Protein AF-A0A655DYC5-F1 (afdb_monomer_lite)

Sequence (170 aa):
MVPSLVVRIAERVYPSPLPDEPLKIVSRPQDPALCWSWQRSAGDQSPQSTVLSGRHLPISPSAMNMGIKQIHGTATVYLDGGKFVALQSPDPRYTESMYYIDPQGVRYGVPNAETAKSLGLSSPQNAPWEIVRLLVDGPVLSKDAALLEHDTLPADPSPRKVPAGASGAP

Organism: Mycobacterium tuberculosis (NCBI:txid1773)

InterPro domains:
  IPR007795 Type VII secretion system EccB [PF05108] (6-154)
  IPR007795 Type VII secretion system EccB [PTHR40765] (2-165)

Structure (mmCIF, N/CA/C/O backbone):
data_AF-A0A655DYC5-F1
#
_entry.id   AF-A0A655DYC5-F1
#
loop_
_atom_site.group_PDB
_atom_site.id
_atom_site.type_symbol
_atom_site.label_atom_id
_atom_site.label_alt_id
_atom_site.label_comp_id
_atom_site.label_asym_id
_atom_site.label_entity_id
_atom_site.label_seq_id
_atom_site.pdbx_PDB_ins_code
_atom_site.Cartn_x
_atom_site.Cartn_y
_atom_site.Cartn_z
_atom_site.occupancy
_atom_site.B_iso_or_equiv
_atom_site.auth_seq_id
_atom_site.auth_comp_id
_atom_site.auth_asym_id
_atom_site.auth_atom_id
_atom_site.pdbx_PDB_model_num
ATOM 1 N N . MET A 1 1 ? -23.746 -22.341 26.625 1.00 51.25 1 MET A N 1
ATOM 2 C CA . MET A 1 1 ? -25.033 -21.743 27.030 1.00 51.25 1 MET A CA 1
ATOM 3 C C . MET A 1 1 ? -25.988 -22.908 27.255 1.00 51.25 1 MET A C 1
ATOM 5 O O . MET A 1 1 ? -26.083 -23.747 26.370 1.00 51.25 1 MET A O 1
ATOM 9 N N . VAL A 1 2 ? -26.525 -23.082 28.465 1.00 53.09 2 VAL A N 1
ATOM 10 C CA . VAL A 1 2 ? -27.391 -24.233 28.784 1.00 53.09 2 VAL A CA 1
ATOM 11 C C . VAL A 1 2 ? -28.809 -23.885 28.319 1.00 53.09 2 VAL A C 1
ATOM 13 O O . VAL A 1 2 ? -29.321 -22.860 28.767 1.00 53.09 2 VAL A O 1
ATOM 16 N N . PRO A 1 3 ? -29.432 -24.670 27.422 1.00 58.59 3 PRO A N 1
ATOM 17 C CA . PRO A 1 3 ? -30.737 -24.326 26.873 1.00 58.59 3 PRO A CA 1
ATOM 18 C C . PRO A 1 3 ? -31.805 -24.380 27.971 1.00 58.59 3 PRO A C 1
ATOM 20 O O . PRO A 1 3 ? -31.893 -25.346 28.733 1.00 58.59 3 PRO A O 1
ATOM 23 N N . SER A 1 4 ? -32.614 -23.325 28.061 1.00 57.28 4 SER A N 1
ATOM 24 C CA . SER A 1 4 ? -33.730 -23.233 29.005 1.00 57.28 4 SER A CA 1
ATOM 25 C C . SER A 1 4 ? -34.800 -24.278 28.660 1.00 57.28 4 SER A C 1
ATOM 27 O O . SER A 1 4 ? -35.484 -24.176 27.645 1.00 57.28 4 SER A O 1
ATOM 29 N N . LEU A 1 5 ? -34.955 -25.295 29.513 1.00 63.25 5 LEU A N 1
ATOM 30 C CA . LEU A 1 5 ? -35.855 -26.449 29.328 1.00 63.25 5 LEU A CA 1
ATOM 31 C C . LEU A 1 5 ? -37.360 -26.123 29.437 1.00 63.25 5 LEU A C 1
ATOM 33 O O . LEU A 1 5 ? -38.189 -27.023 29.318 1.00 63.25 5 LEU A O 1
ATOM 37 N N . VAL A 1 6 ? -37.731 -24.859 29.666 1.00 64.75 6 VAL A N 1
ATOM 38 C CA . VAL A 1 6 ? -39.115 -24.463 29.980 1.00 64.75 6 VAL A CA 1
ATOM 39 C C . VAL A 1 6 ? -39.926 -24.110 28.724 1.00 64.75 6 VAL A C 1
ATOM 41 O O . VAL A 1 6 ? -41.151 -24.200 28.746 1.00 64.75 6 VAL A O 1
ATOM 44 N N . VAL A 1 7 ? -39.281 -23.777 27.596 1.00 65.19 7 VAL A N 1
ATOM 45 C CA . VAL A 1 7 ? -39.983 -23.425 26.349 1.00 65.19 7 VAL A CA 1
ATOM 46 C C . VAL A 1 7 ? -39.235 -23.984 25.135 1.00 65.19 7 VAL A C 1
ATOM 48 O O . VAL A 1 7 ? -38.081 -23.644 24.901 1.00 65.19 7 VAL A O 1
ATOM 51 N N . ARG A 1 8 ? -39.889 -24.834 24.329 1.00 74.56 8 ARG A N 1
ATOM 52 C CA . ARG A 1 8 ? -39.329 -25.429 23.093 1.00 74.56 8 ARG A CA 1
ATOM 53 C C . ARG A 1 8 ? -39.282 -24.427 21.925 1.00 74.56 8 ARG A C 1
ATOM 55 O O . ARG A 1 8 ? -39.805 -24.706 20.849 1.00 74.56 8 ARG A O 1
ATOM 62 N N . ILE A 1 9 ? -38.705 -23.246 22.131 1.00 82.69 9 ILE A N 1
ATOM 63 C CA . ILE A 1 9 ? -38.450 -22.282 21.052 1.00 82.69 9 ILE A CA 1
ATOM 64 C C . ILE A 1 9 ? -37.017 -22.488 20.568 1.00 82.69 9 ILE A C 1
ATOM 66 O O . ILE A 1 9 ? -36.090 -22.535 21.370 1.00 82.69 9 ILE A O 1
ATOM 70 N N . ALA A 1 10 ? -36.837 -22.620 19.253 1.00 88.25 10 ALA A N 1
ATOM 71 C CA . ALA A 1 10 ? -35.509 -22.708 18.660 1.00 88.25 10 ALA A CA 1
ATOM 72 C C . ALA A 1 10 ? -34.759 -21.382 18.850 1.00 88.25 10 ALA A C 1
ATOM 74 O O . ALA A 1 10 ? -35.252 -20.327 18.441 1.00 88.25 10 ALA A O 1
ATOM 75 N N . GLU A 1 11 ? -33.568 -21.443 19.444 1.00 89.88 11 GLU A N 1
ATOM 76 C CA . GLU A 1 11 ? -32.669 -20.294 19.522 1.00 89.88 11 GLU A CA 1
ATOM 77 C C . GLU A 1 11 ? -32.310 -19.801 18.113 1.00 89.88 11 GLU A C 1
ATOM 79 O O . GLU A 1 11 ? -32.144 -20.582 17.172 1.00 89.88 11 GLU A O 1
ATOM 84 N N . ARG A 1 12 ? -32.206 -18.478 17.964 1.00 93.31 12 ARG A N 1
ATOM 85 C CA . ARG A 1 12 ? -31.776 -17.820 16.728 1.00 93.31 12 ARG A CA 1
ATOM 86 C C . ARG A 1 12 ? -30.648 -16.855 17.042 1.00 93.31 12 ARG A C 1
ATOM 88 O O . ARG A 1 12 ? -30.648 -16.216 18.089 1.00 93.31 12 ARG A O 1
ATOM 95 N N . VAL A 1 13 ? -29.724 -16.711 16.100 1.00 94.88 13 VAL A N 1
ATOM 96 C CA . VAL A 1 13 ? -28.667 -15.702 16.178 1.00 94.88 13 VAL A CA 1
ATOM 97 C C . VAL A 1 13 ? -29.213 -14.384 15.636 1.00 94.88 13 VAL A C 1
ATOM 99 O O . VAL A 1 13 ? -29.674 -14.328 14.497 1.00 94.88 13 VAL A O 1
ATOM 102 N N . TYR A 1 14 ? -29.158 -13.328 16.448 1.00 95.69 14 TYR A N 1
ATOM 103 C CA . TYR A 1 14 ? -29.394 -11.955 16.007 1.00 95.69 14 TYR A CA 1
ATOM 104 C C . TYR A 1 14 ? -28.038 -11.246 15.869 1.00 95.69 14 TYR A C 1
ATOM 106 O O . TYR A 1 14 ? -27.427 -10.928 16.891 1.00 95.69 14 TYR A O 1
ATOM 114 N N . PRO A 1 15 ? -27.527 -11.027 14.641 1.00 94.94 15 PRO A N 1
ATOM 115 C CA . PRO A 1 15 ? -26.205 -10.444 14.416 1.00 94.94 15 PRO A CA 1
ATOM 116 C C . PRO A 1 15 ? -26.246 -8.918 14.592 1.00 94.94 15 PRO A C 1
ATOM 118 O O . PRO A 1 15 ? -26.135 -8.160 13.629 1.00 94.94 15 PRO A O 1
ATOM 121 N N . SER A 1 16 ? -26.459 -8.465 15.828 1.00 97.00 16 SER A N 1
ATOM 122 C CA . SER A 1 16 ? -26.406 -7.043 16.167 1.00 97.00 16 SER A CA 1
ATOM 123 C C . SER A 1 16 ? -25.013 -6.480 15.857 1.00 97.00 16 SER A C 1
ATOM 125 O O . SER A 1 16 ? -24.024 -7.078 16.278 1.00 97.00 16 SER A O 1
ATOM 127 N N . PRO A 1 17 ? -24.903 -5.328 15.175 1.00 96.25 17 PRO A N 1
ATOM 128 C CA . PRO A 1 17 ? -23.619 -4.664 14.960 1.00 96.25 17 PRO A CA 1
ATOM 129 C C . PRO A 1 17 ? -23.160 -3.853 16.182 1.00 96.25 17 PRO A C 1
ATOM 131 O O . PRO A 1 17 ? -22.075 -3.274 16.158 1.00 96.25 17 PRO A O 1
ATOM 134 N N . LEU A 1 18 ? -24.004 -3.733 17.214 1.00 96.75 18 LEU A N 1
ATOM 135 C CA . LEU A 1 18 ? -23.690 -2.955 18.406 1.00 96.75 18 LEU A CA 1
ATOM 136 C C . LEU A 1 18 ? -22.668 -3.702 19.273 1.00 96.75 18 LEU A C 1
ATOM 138 O O . LEU A 1 18 ? -22.874 -4.886 19.539 1.00 96.75 18 LEU A O 1
ATOM 142 N N . PRO A 1 19 ? -21.602 -3.023 19.727 1.00 97.12 19 PRO A N 1
ATOM 143 C CA . PRO A 1 19 ? -20.656 -3.601 20.670 1.00 97.12 19 PRO A CA 1
ATOM 144 C C . PRO A 1 19 ? -21.284 -3.792 22.056 1.00 97.12 19 PRO A C 1
ATOM 146 O O . PRO A 1 19 ? -22.273 -3.143 22.400 1.00 97.12 19 PRO A O 1
ATOM 149 N N . ASP A 1 20 ? -20.655 -4.647 22.863 1.00 96.56 20 ASP A N 1
ATOM 150 C CA . ASP A 1 20 ? -21.064 -4.907 24.249 1.00 96.56 20 ASP A CA 1
ATOM 151 C C . ASP A 1 20 ? -20.853 -3.681 25.159 1.00 96.56 20 ASP A C 1
ATOM 153 O O . ASP A 1 20 ? -21.633 -3.433 26.078 1.00 96.56 20 ASP A O 1
ATOM 157 N N . GLU A 1 21 ? -19.806 -2.892 24.893 1.00 96.88 21 GLU A N 1
ATOM 158 C CA . GLU A 1 21 ? -19.499 -1.652 25.610 1.00 96.88 21 GLU A CA 1
ATOM 159 C C . GLU A 1 21 ? -20.048 -0.410 24.885 1.00 96.88 21 GLU A C 1
ATOM 161 O O . GLU A 1 21 ? -20.144 -0.400 23.654 1.00 96.88 21 GLU A O 1
ATOM 166 N N . PRO A 1 22 ? -20.356 0.688 25.607 1.00 97.50 22 PRO A N 1
ATOM 167 C CA . PRO A 1 22 ? -20.781 1.938 24.988 1.00 97.50 22 PRO A CA 1
ATOM 168 C C . PRO A 1 22 ? -19.772 2.448 23.958 1.00 97.50 22 PRO A C 1
ATOM 170 O O . PRO A 1 22 ? -18.574 2.559 24.223 1.00 97.50 22 PRO A O 1
ATOM 173 N N . LEU A 1 23 ? -20.276 2.816 22.781 1.00 97.38 23 LEU A N 1
ATOM 174 C CA . LEU A 1 23 ? -19.434 3.258 21.679 1.00 97.38 23 LEU A CA 1
ATOM 175 C C . LEU A 1 23 ? -18.673 4.543 22.045 1.00 97.38 23 LEU A C 1
ATOM 177 O O . LEU A 1 23 ? -19.269 5.584 22.327 1.00 97.38 23 LEU A O 1
ATOM 181 N N . LYS A 1 24 ? -17.341 4.487 21.977 1.00 96.75 24 LYS A N 1
ATOM 182 C CA . LYS A 1 24 ? -16.473 5.652 22.168 1.00 96.75 24 LYS A CA 1
ATOM 183 C C . LYS A 1 24 ? -16.175 6.326 20.831 1.00 96.75 24 LYS A C 1
ATOM 185 O O . LYS A 1 24 ? -15.474 5.770 19.989 1.00 96.75 24 LYS A O 1
ATOM 190 N N . ILE A 1 25 ? -16.655 7.556 20.657 1.00 97.25 25 ILE A N 1
ATOM 191 C CA . ILE A 1 25 ? -16.358 8.366 19.469 1.00 97.25 25 ILE A CA 1
ATOM 192 C C . ILE A 1 25 ? -14.992 9.042 19.620 1.00 97.25 25 ILE A C 1
ATOM 194 O O . ILE A 1 25 ? -14.709 9.691 20.627 1.00 97.25 25 ILE A O 1
ATOM 198 N N . VAL A 1 26 ? -14.140 8.890 18.605 1.00 97.12 26 VAL A N 1
ATOM 199 C CA . VAL A 1 26 ? -12.786 9.458 18.582 1.00 97.12 26 VAL A CA 1
ATOM 200 C C . VAL A 1 26 ? -12.819 10.939 18.189 1.00 97.12 26 VAL A C 1
ATOM 202 O O . VAL A 1 26 ? -13.488 11.326 17.231 1.00 97.12 26 VAL A O 1
ATOM 205 N N . SER A 1 27 ? -12.054 11.768 18.905 1.00 97.38 27 SER A N 1
ATOM 206 C CA . SER A 1 27 ? -11.913 13.203 18.632 1.00 97.38 27 SER A CA 1
ATOM 207 C C . SER A 1 27 ? -10.817 13.464 17.595 1.00 97.38 27 SER A C 1
ATOM 209 O O . SER A 1 27 ? -9.638 13.242 17.864 1.00 97.38 27 SER A O 1
ATOM 211 N N . ARG A 1 28 ? -11.178 13.978 16.412 1.00 97.12 28 ARG A N 1
ATOM 212 C CA . ARG A 1 28 ? -10.216 14.244 15.321 1.00 97.12 28 ARG A CA 1
ATOM 213 C C . ARG A 1 28 ? -9.127 15.273 15.635 1.00 97.12 28 ARG A C 1
ATOM 215 O O . ARG A 1 28 ? -8.006 15.054 15.193 1.00 97.12 28 ARG A O 1
ATOM 222 N N . PRO A 1 29 ? -9.384 16.351 16.397 1.00 97.44 29 PRO A N 1
ATOM 223 C CA . PRO A 1 29 ? -8.311 17.248 16.823 1.00 97.44 29 PRO A CA 1
ATOM 224 C C . PRO A 1 29 ? -7.242 16.571 17.695 1.00 97.44 29 PRO A C 1
ATOM 226 O O . PRO A 1 29 ? -6.099 17.015 17.697 1.00 97.44 29 PRO A O 1
ATOM 229 N N . GLN A 1 30 ? -7.600 15.515 18.439 1.00 97.31 30 GLN A N 1
ATOM 230 C CA . GLN A 1 30 ? -6.660 14.751 19.271 1.00 97.31 30 GLN A CA 1
ATOM 231 C C . GLN A 1 30 ? -5.989 13.619 18.486 1.00 97.31 30 GLN A C 1
ATOM 233 O O . GLN A 1 30 ? -4.780 13.435 18.609 1.00 97.31 30 GLN A O 1
ATOM 238 N N . ASP A 1 31 ? -6.767 12.909 17.664 1.00 98.06 31 ASP A N 1
ATOM 239 C CA . ASP A 1 31 ? -6.324 11.790 16.830 1.00 98.06 31 ASP A CA 1
ATOM 240 C C . ASP A 1 31 ? -6.601 12.080 15.341 1.00 98.06 31 ASP A C 1
ATOM 242 O O . ASP A 1 31 ? -7.585 11.582 14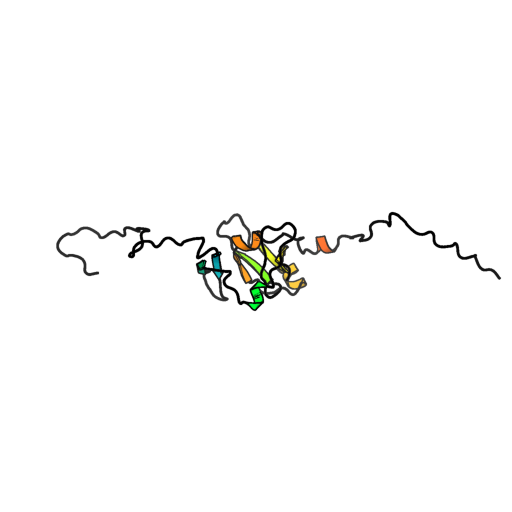.764 1.00 98.06 31 ASP A O 1
ATOM 246 N N . PRO A 1 32 ? -5.765 12.926 14.708 1.00 97.75 32 PRO A N 1
ATOM 247 C CA . PRO A 1 32 ? -5.943 13.337 13.319 1.00 97.75 32 PRO A CA 1
ATOM 248 C C . PRO A 1 32 ? -5.648 12.221 12.312 1.00 97.75 32 PRO A C 1
ATOM 250 O O . PRO A 1 32 ? -6.179 12.257 11.202 1.00 97.75 32 PRO A O 1
ATOM 253 N N . ALA A 1 33 ? -4.822 11.231 12.664 1.00 97.88 33 ALA A N 1
ATOM 254 C CA . ALA A 1 33 ? -4.487 10.135 11.765 1.00 97.88 33 ALA A CA 1
ATOM 255 C C . ALA A 1 33 ? -5.549 9.030 11.846 1.00 97.88 33 ALA A C 1
ATOM 257 O O . ALA A 1 33 ? -5.819 8.492 12.920 1.00 97.88 33 ALA A O 1
ATOM 258 N N . LEU A 1 34 ? -6.114 8.670 10.693 1.00 98.25 34 LEU A N 1
ATOM 259 C CA . LEU A 1 34 ? -6.951 7.489 10.499 1.00 98.25 34 LEU A CA 1
ATOM 260 C C . LEU A 1 34 ? -6.352 6.672 9.355 1.00 98.25 34 LEU A C 1
ATOM 262 O O . LEU A 1 34 ? -6.229 7.174 8.238 1.00 98.25 34 LEU A O 1
ATOM 266 N N . CYS A 1 35 ? -5.977 5.427 9.628 1.00 98.00 35 CYS A N 1
ATOM 267 C CA . CYS A 1 35 ? -5.320 4.558 8.659 1.00 98.00 35 CYS A CA 1
ATOM 268 C C . CYS A 1 35 ? -6.092 3.250 8.510 1.00 98.00 35 CYS A C 1
ATOM 270 O O . CYS A 1 35 ? -6.619 2.712 9.481 1.00 98.00 35 CYS A O 1
ATOM 272 N N . TRP A 1 36 ? -6.098 2.709 7.300 1.00 98.12 36 TRP A N 1
ATOM 273 C CA . TRP A 1 36 ? -6.445 1.318 7.055 1.00 98.12 36 TRP A CA 1
ATOM 274 C C . TRP A 1 36 ? -5.152 0.557 6.775 1.00 98.12 36 TRP A C 1
ATOM 276 O O . TRP A 1 36 ? -4.365 0.973 5.925 1.00 98.12 36 TRP A O 1
ATOM 286 N N . SER A 1 37 ? -4.910 -0.505 7.536 1.00 97.50 37 SER A N 1
ATOM 287 C CA . SER A 1 37 ? -3.727 -1.351 7.413 1.00 97.50 37 SER A CA 1
ATOM 288 C C . SER A 1 37 ? -4.129 -2.706 6.858 1.00 97.50 37 SER A C 1
ATOM 290 O O . SER A 1 37 ? -5.146 -3.267 7.268 1.00 97.50 37 SER A O 1
ATOM 292 N N . TRP A 1 38 ? -3.321 -3.222 5.942 1.00 96.06 38 TRP A N 1
ATOM 293 C CA . TRP A 1 38 ? -3.505 -4.513 5.300 1.00 96.06 38 TRP A CA 1
ATOM 294 C C . TRP A 1 38 ? -2.192 -5.281 5.360 1.00 96.06 38 TRP A C 1
ATOM 296 O O . TRP A 1 38 ? -1.130 -4.717 5.089 1.00 96.06 38 TRP A O 1
ATOM 306 N N . GLN A 1 39 ? -2.262 -6.565 5.690 1.00 95.19 39 GLN A N 1
ATOM 307 C CA . GLN A 1 39 ? -1.101 -7.439 5.743 1.00 95.19 39 GLN A CA 1
ATOM 308 C C . GLN A 1 39 ? -1.466 -8.853 5.300 1.00 95.19 39 GLN A C 1
ATOM 310 O O . GLN A 1 39 ? -2.534 -9.375 5.622 1.00 95.19 39 GLN A O 1
ATOM 315 N N . ARG A 1 40 ? -0.538 -9.496 4.592 1.00 92.56 40 ARG A N 1
ATOM 316 C CA . ARG A 1 40 ? -0.587 -10.921 4.279 1.00 92.56 40 ARG A CA 1
ATOM 317 C C . ARG A 1 40 ? 0.821 -11.492 4.299 1.00 92.56 40 ARG A C 1
ATOM 319 O O . ARG A 1 40 ? 1.693 -10.998 3.585 1.00 92.56 40 ARG A O 1
ATOM 326 N N . SER A 1 41 ? 1.036 -12.524 5.099 1.00 91.00 41 SER A N 1
ATOM 327 C CA . SER A 1 41 ? 2.314 -13.228 5.178 1.00 91.00 41 SER A CA 1
ATOM 328 C C . SER A 1 41 ? 2.378 -14.358 4.153 1.00 91.00 41 SER A C 1
ATOM 330 O O . SER A 1 41 ? 1.365 -14.811 3.610 1.00 91.00 41 SER A O 1
ATOM 332 N N . ALA A 1 42 ? 3.591 -14.832 3.870 1.00 86.81 42 ALA A N 1
ATOM 333 C CA . ALA A 1 42 ? 3.777 -16.010 3.035 1.00 86.81 42 ALA A CA 1
ATOM 334 C C . ALA A 1 42 ? 3.128 -17.234 3.705 1.00 86.81 42 ALA A C 1
ATOM 336 O O . ALA A 1 42 ? 3.428 -17.544 4.853 1.00 86.81 42 ALA A O 1
ATOM 337 N N . GLY A 1 43 ? 2.245 -17.922 2.978 1.00 86.31 43 GLY A N 1
ATOM 338 C CA . GLY A 1 43 ? 1.487 -19.070 3.489 1.00 86.31 43 GLY A CA 1
ATOM 339 C C . GLY A 1 43 ? 0.107 -18.728 4.059 1.00 86.31 43 GLY A C 1
ATOM 340 O O . GLY A 1 43 ? -0.705 -19.635 4.225 1.00 86.31 43 GLY A O 1
ATOM 341 N N . ASP A 1 44 ? -0.209 -17.448 4.280 1.00 88.88 44 ASP A N 1
ATOM 342 C CA . ASP A 1 44 ? -1.531 -17.057 4.773 1.00 88.88 44 ASP A CA 1
ATOM 343 C C . ASP A 1 44 ? -2.611 -17.309 3.710 1.00 88.88 44 ASP A C 1
ATOM 345 O O . ASP A 1 44 ? -2.499 -16.875 2.553 1.00 88.88 44 ASP A O 1
ATOM 349 N N . GLN A 1 45 ? -3.705 -17.960 4.118 1.00 86.81 45 GLN A N 1
ATOM 350 C CA . GLN A 1 45 ? -4.856 -18.223 3.249 1.00 86.81 45 GLN A CA 1
ATOM 351 C C . GLN A 1 45 ? -5.582 -16.930 2.856 1.00 86.81 45 GLN A C 1
ATOM 353 O O . GLN A 1 45 ? -6.061 -16.793 1.729 1.00 86.81 45 GLN A O 1
ATOM 358 N N . SER A 1 46 ? -5.673 -15.969 3.772 1.00 87.50 46 SER A N 1
ATOM 359 C CA . SER A 1 46 ? -6.385 -14.707 3.574 1.00 87.50 46 SER A CA 1
ATOM 360 C C . SER A 1 46 ? -5.634 -13.565 4.251 1.00 87.50 46 SER A C 1
ATOM 362 O O . SER A 1 46 ? -4.969 -13.798 5.260 1.00 87.50 46 SER A O 1
ATOM 364 N N . PRO A 1 47 ? -5.711 -12.343 3.705 1.00 92.06 47 PRO A N 1
ATOM 365 C CA . PRO A 1 47 ? -5.105 -11.189 4.344 1.00 92.06 47 PRO A CA 1
ATOM 366 C C . PRO A 1 47 ? -5.850 -10.792 5.618 1.00 92.06 47 PRO A C 1
ATOM 368 O O . PRO A 1 47 ? -7.050 -11.033 5.762 1.00 92.06 47 PRO A O 1
ATOM 371 N N . GLN A 1 48 ? -5.141 -10.111 6.508 1.00 93.94 48 GLN A N 1
ATOM 372 C CA . GLN A 1 48 ? -5.717 -9.419 7.651 1.00 93.94 48 GLN A CA 1
ATOM 373 C C . GLN A 1 48 ? -5.743 -7.921 7.367 1.00 93.94 48 GLN A C 1
ATOM 375 O O . GLN A 1 48 ? -4.787 -7.357 6.834 1.00 93.94 48 GLN A O 1
ATOM 380 N N . SER A 1 49 ? -6.839 -7.267 7.739 1.00 95.19 49 SER A N 1
ATOM 381 C CA . SER A 1 49 ? -6.952 -5.816 7.640 1.00 95.19 49 SER A CA 1
ATOM 382 C C . SER A 1 49 ? -7.531 -5.223 8.913 1.00 95.19 49 SER A C 1
ATOM 384 O O . SER A 1 49 ? -8.417 -5.822 9.519 1.00 95.19 49 SER A O 1
ATOM 386 N N . THR A 1 50 ? -7.054 -4.045 9.300 1.00 97.19 50 THR A N 1
ATOM 387 C CA . THR A 1 50 ? -7.498 -3.344 10.509 1.00 97.19 50 THR A CA 1
ATOM 388 C C . THR A 1 50 ? -7.541 -1.834 10.295 1.00 97.19 50 THR A C 1
ATOM 390 O O . THR A 1 50 ? -6.930 -1.305 9.366 1.00 97.19 50 THR A O 1
ATOM 393 N N . VAL A 1 51 ? -8.262 -1.130 11.163 1.00 98.06 51 VAL A N 1
ATOM 394 C CA . VAL A 1 51 ? -8.321 0.334 11.191 1.00 98.06 51 VAL A CA 1
ATOM 395 C C . VAL A 1 51 ? -7.516 0.837 12.383 1.00 98.06 51 VAL A C 1
ATOM 397 O O . VAL A 1 51 ? -7.679 0.360 13.503 1.00 98.06 51 VAL A O 1
ATOM 400 N N . LEU A 1 52 ? -6.658 1.822 12.141 1.00 98.12 52 LEU A N 1
ATOM 401 C CA . LEU A 1 52 ? -5.819 2.470 13.142 1.00 98.12 52 LEU A CA 1
ATOM 402 C C . LEU A 1 52 ? -6.257 3.928 13.288 1.00 98.12 52 LEU A C 1
ATOM 404 O O . LEU A 1 52 ? -6.512 4.599 12.290 1.00 98.12 52 LEU A O 1
ATOM 408 N N . SER A 1 53 ? -6.308 4.437 14.517 1.00 98.06 53 SER A N 1
ATOM 409 C CA . SER A 1 53 ? -6.547 5.856 14.800 1.00 98.06 53 SER A CA 1
ATOM 410 C C . SER A 1 53 ? -5.534 6.344 15.829 1.00 98.06 53 SER A C 1
ATOM 412 O O . SER A 1 53 ? -5.272 5.639 16.803 1.00 98.06 53 SER A O 1
ATOM 414 N N . GLY A 1 54 ? -4.967 7.533 15.628 1.00 97.06 54 GLY A N 1
ATOM 415 C CA . GLY A 1 54 ? -3.979 8.087 16.554 1.00 97.06 54 GLY A CA 1
ATOM 416 C C . GLY A 1 54 ? -3.443 9.458 16.153 1.00 97.06 54 GLY A C 1
ATOM 417 O O . GLY A 1 54 ? -3.999 10.150 15.299 1.00 97.06 54 GLY A O 1
ATOM 418 N N . ARG A 1 55 ? -2.326 9.850 16.775 1.00 97.62 55 ARG A N 1
ATOM 419 C CA . ARG A 1 55 ? -1.754 11.202 16.658 1.00 97.62 55 ARG A CA 1
ATOM 420 C C . ARG A 1 55 ? -0.962 11.461 15.377 1.00 97.62 55 ARG A C 1
ATOM 422 O O . ARG A 1 55 ? -0.859 12.605 14.950 1.00 97.62 55 ARG A O 1
ATOM 429 N N . HIS A 1 56 ? -0.371 10.425 14.792 1.00 97.00 56 HIS A N 1
ATOM 430 C CA . HIS A 1 56 ? 0.502 10.516 13.620 1.00 97.00 56 HIS A CA 1
ATOM 431 C C . HIS A 1 56 ? 0.532 9.179 12.866 1.00 97.00 56 HIS A C 1
ATOM 433 O O . HIS A 1 56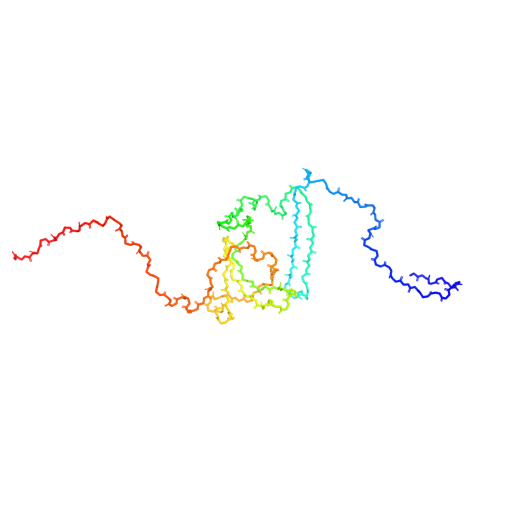 ? -0.094 8.205 13.285 1.00 97.00 56 HIS A O 1
ATOM 439 N N . LEU A 1 57 ? 1.273 9.128 11.755 1.00 97.75 57 LEU A N 1
ATOM 440 C CA . LEU A 1 57 ? 1.461 7.905 10.974 1.00 97.75 57 LEU A CA 1
ATOM 441 C C . LEU A 1 57 ? 2.126 6.794 11.816 1.00 97.75 57 LEU A C 1
ATOM 443 O O . LEU A 1 57 ? 3.019 7.100 12.615 1.00 97.75 57 LEU A O 1
ATOM 447 N N . PRO A 1 58 ? 1.731 5.517 11.639 1.00 97.12 58 PRO A N 1
ATOM 448 C CA . PRO A 1 58 ? 2.245 4.381 12.409 1.00 97.12 58 PRO A CA 1
ATOM 449 C C . PRO A 1 58 ? 3.599 3.882 11.865 1.00 97.12 58 PRO A C 1
ATOM 451 O O . PRO A 1 58 ? 3.746 2.722 11.491 1.00 97.12 58 PRO A O 1
ATOM 454 N N . ILE A 1 59 ? 4.589 4.772 11.793 1.00 97.19 59 ILE A N 1
ATOM 455 C CA . ILE A 1 59 ? 5.950 4.493 11.307 1.00 97.19 59 ILE A CA 1
ATOM 456 C C . ILE A 1 59 ? 6.992 5.010 12.302 1.00 97.19 59 ILE A C 1
ATOM 458 O O . ILE A 1 59 ? 6.677 5.800 13.194 1.00 97.19 59 ILE A O 1
ATOM 462 N N . SER A 1 60 ? 8.242 4.562 12.163 1.00 96.88 60 SER A N 1
ATOM 463 C CA . SER A 1 60 ? 9.327 5.024 13.031 1.00 96.88 60 SER A CA 1
ATOM 464 C C . SER A 1 60 ? 9.592 6.530 12.852 1.00 96.88 60 SER A C 1
ATOM 466 O O . SER A 1 60 ? 9.375 7.068 11.761 1.00 96.88 60 SER A O 1
ATOM 468 N N . PRO A 1 61 ? 10.127 7.223 13.877 1.00 94.19 61 PRO A N 1
ATOM 469 C CA . PRO A 1 61 ? 10.451 8.646 13.770 1.00 94.19 61 PRO A CA 1
ATOM 470 C C . PRO A 1 61 ? 11.409 8.975 12.618 1.00 94.19 61 PRO A C 1
ATOM 472 O O . PRO A 1 61 ? 11.243 9.991 11.951 1.00 94.19 61 PRO A O 1
ATOM 475 N N . SER A 1 62 ? 12.385 8.103 12.338 1.00 94.44 62 SER A N 1
ATOM 476 C CA . SER A 1 62 ? 13.314 8.282 11.216 1.00 94.44 62 SER A CA 1
ATOM 477 C C . SER A 1 62 ? 12.620 8.170 9.856 1.00 94.44 62 SER A C 1
ATOM 479 O O . SER A 1 62 ? 12.961 8.913 8.938 1.00 94.44 62 SER A O 1
ATOM 481 N N . ALA A 1 63 ? 11.612 7.301 9.730 1.00 95.81 63 ALA A N 1
ATOM 482 C CA . ALA A 1 63 ? 10.857 7.127 8.493 1.00 95.81 63 ALA A CA 1
ATOM 483 C C . ALA A 1 63 ? 9.919 8.298 8.181 1.00 95.81 63 ALA A C 1
ATOM 485 O O . ALA A 1 63 ? 9.637 8.540 7.010 1.00 95.81 63 ALA A O 1
ATOM 486 N N . MET A 1 64 ? 9.481 9.070 9.183 1.00 94.94 64 MET A N 1
ATOM 487 C CA . MET A 1 64 ? 8.586 10.219 8.968 1.00 94.94 64 MET A CA 1
ATOM 488 C C . MET A 1 64 ? 9.173 11.273 8.018 1.00 94.94 64 MET A C 1
ATOM 490 O O . MET A 1 64 ? 8.420 11.912 7.283 1.00 94.94 64 MET A O 1
ATOM 494 N N . ASN A 1 65 ? 10.503 11.393 7.973 1.00 94.75 65 ASN A N 1
ATOM 495 C CA . ASN A 1 65 ? 11.215 12.345 7.117 1.00 94.75 65 ASN A CA 1
ATOM 496 C C . ASN A 1 65 ? 11.544 11.794 5.718 1.00 94.75 65 ASN A C 1
ATOM 498 O O . ASN A 1 65 ? 12.095 12.520 4.898 1.00 94.75 65 ASN A O 1
ATOM 502 N N . MET A 1 66 ? 11.225 10.527 5.434 1.00 95.44 66 MET A N 1
ATOM 503 C CA . MET A 1 66 ? 11.543 9.860 4.162 1.00 95.44 66 MET A CA 1
ATOM 504 C C . MET A 1 66 ? 10.358 9.827 3.184 1.00 95.44 66 MET A C 1
ATOM 506 O O . MET A 1 66 ? 10.374 9.076 2.213 1.00 95.44 66 MET A O 1
ATOM 510 N N . GLY A 1 67 ? 9.306 10.605 3.450 1.00 95.81 67 GLY A N 1
ATOM 511 C CA . GLY A 1 67 ? 8.103 10.623 2.624 1.00 95.81 67 GLY A CA 1
ATOM 512 C C . GLY A 1 67 ? 8.363 11.218 1.243 1.00 95.81 67 GLY A C 1
ATOM 513 O O . GLY A 1 67 ? 8.818 12.355 1.124 1.00 95.81 67 GLY A O 1
ATOM 514 N N . ILE A 1 68 ? 8.011 10.475 0.196 1.00 96.56 68 ILE A N 1
ATOM 515 C CA . ILE A 1 68 ? 8.137 10.908 -1.196 1.00 96.56 68 ILE A CA 1
ATOM 516 C C . ILE A 1 68 ? 6.782 11.433 -1.659 1.00 96.56 68 ILE A C 1
ATOM 518 O O . ILE A 1 68 ? 5.812 10.680 -1.785 1.00 96.56 68 ILE A O 1
ATOM 522 N N . LYS A 1 69 ? 6.686 12.741 -1.906 1.00 96.56 69 LYS A N 1
ATOM 523 C CA . LYS A 1 69 ? 5.466 13.326 -2.466 1.00 96.56 69 LYS A CA 1
ATOM 524 C C . LYS A 1 69 ? 5.396 13.011 -3.959 1.00 96.56 69 LYS A C 1
ATOM 526 O O . LYS A 1 69 ? 6.252 13.445 -4.722 1.00 96.56 69 LYS A O 1
ATOM 531 N N . GLN A 1 70 ? 4.363 12.283 -4.379 1.00 91.94 70 GLN A N 1
ATOM 532 C CA . GLN A 1 70 ? 4.236 11.892 -5.782 1.00 91.94 70 GLN A CA 1
ATOM 533 C C . GLN A 1 70 ? 3.888 13.083 -6.680 1.00 91.94 70 GLN A C 1
ATOM 535 O O . GLN A 1 70 ? 2.901 13.786 -6.442 1.00 91.94 70 GLN A O 1
ATOM 540 N N . ILE A 1 71 ? 4.675 13.271 -7.742 1.00 88.69 71 ILE A N 1
ATOM 541 C CA . ILE A 1 71 ? 4.396 14.246 -8.801 1.00 88.69 71 ILE A CA 1
ATOM 542 C C . ILE A 1 71 ? 3.172 13.751 -9.580 1.00 88.69 71 ILE A C 1
ATOM 544 O O . ILE A 1 71 ? 3.139 12.600 -10.002 1.00 88.69 71 ILE A O 1
ATOM 548 N N . HIS A 1 72 ? 2.150 14.597 -9.730 1.00 89.25 72 HIS A N 1
ATOM 549 C CA . HIS A 1 72 ? 0.839 14.236 -10.303 1.00 89.25 72 HIS A CA 1
ATOM 550 C C . HIS A 1 72 ? 0.068 13.133 -9.547 1.00 89.25 72 HIS A C 1
ATOM 552 O O . HIS A 1 72 ? -0.940 12.637 -10.046 1.00 89.25 72 HIS A O 1
ATOM 558 N N . GLY A 1 73 ? 0.501 12.769 -8.33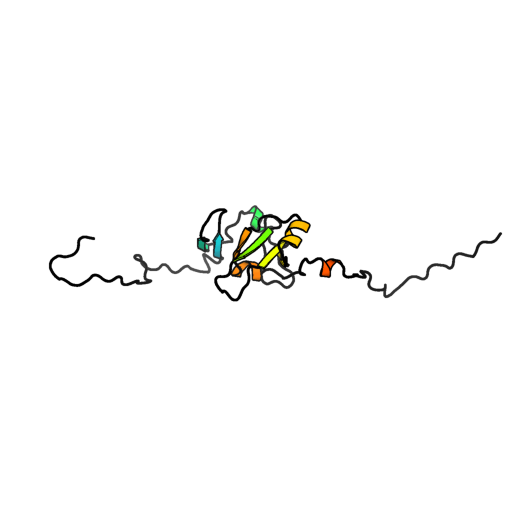5 1.00 89.88 73 GLY A N 1
ATOM 559 C CA . GLY A 1 73 ? -0.170 11.792 -7.480 1.00 89.88 73 GLY A CA 1
ATOM 560 C C . GLY A 1 73 ? -0.887 12.424 -6.286 1.00 89.88 73 GLY A C 1
ATOM 561 O O . GLY A 1 73 ? -0.651 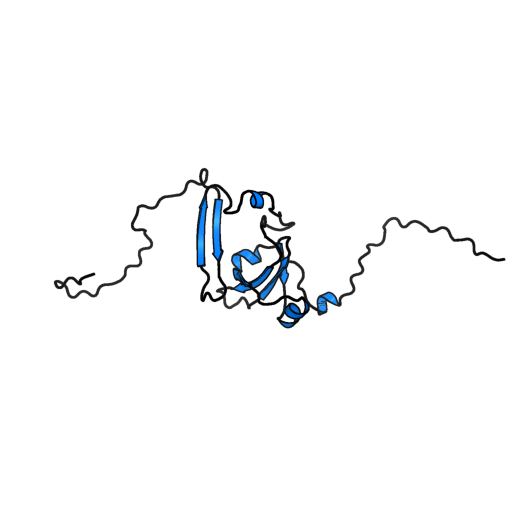13.572 -5.893 1.00 89.88 73 GLY A O 1
ATOM 562 N N . THR A 1 74 ? -1.757 11.645 -5.649 1.00 91.56 74 THR A N 1
ATOM 563 C CA . THR A 1 74 ? -2.544 12.095 -4.489 1.00 91.56 74 THR A CA 1
ATOM 564 C C . THR A 1 74 ? -1.845 11.815 -3.158 1.00 91.56 74 THR A C 1
ATOM 566 O O . THR A 1 74 ? -2.056 12.548 -2.193 1.00 91.56 74 THR A O 1
ATOM 569 N N . ALA A 1 75 ? -0.945 10.831 -3.108 1.00 95.06 75 ALA A N 1
ATOM 570 C CA . ALA A 1 75 ? -0.314 10.364 -1.876 1.00 95.06 75 ALA A CA 1
ATOM 571 C C . ALA A 1 75 ? 1.084 10.961 -1.624 1.00 95.06 75 ALA A C 1
ATOM 573 O O . ALA A 1 75 ? 1.760 11.455 -2.534 1.00 95.06 75 ALA A O 1
ATOM 574 N N . THR A 1 76 ? 1.504 10.902 -0.359 1.00 97.44 76 THR A N 1
ATOM 575 C CA . THR A 1 76 ? 2.916 10.885 0.045 1.00 97.44 76 THR A CA 1
ATOM 576 C C . THR A 1 76 ? 3.248 9.442 0.397 1.00 97.44 76 THR A C 1
ATOM 578 O O . THR A 1 76 ? 2.553 8.835 1.213 1.00 97.44 76 THR A O 1
ATOM 581 N N . VAL A 1 77 ? 4.261 8.881 -0.253 1.00 97.44 77 VAL A N 1
ATOM 582 C CA . VAL A 1 77 ? 4.577 7.453 -0.210 1.00 97.44 77 VAL A CA 1
ATOM 583 C C . VAL A 1 77 ? 5.783 7.216 0.692 1.00 97.44 77 VAL A C 1
ATOM 585 O O . VAL A 1 77 ? 6.774 7.939 0.621 1.00 97.44 77 VAL A O 1
ATOM 588 N N . TYR A 1 78 ? 5.690 6.192 1.536 1.00 97.75 78 TYR A N 1
ATOM 589 C CA . TYR A 1 78 ? 6.760 5.744 2.420 1.00 97.75 78 TYR A CA 1
ATOM 590 C C . TYR A 1 78 ? 7.076 4.292 2.071 1.00 97.75 78 TYR A C 1
ATOM 592 O O . TYR A 1 78 ? 6.233 3.417 2.261 1.00 97.75 78 TYR A O 1
ATOM 600 N N . LEU A 1 79 ? 8.269 4.048 1.529 1.00 96.50 79 LEU A N 1
ATOM 601 C CA . LEU A 1 79 ? 8.742 2.726 1.121 1.00 96.50 79 LEU A CA 1
ATOM 602 C C . LEU A 1 79 ? 10.178 2.519 1.604 1.00 96.50 79 LEU A C 1
ATOM 604 O O . LEU A 1 79 ? 10.961 3.459 1.697 1.00 96.50 79 LEU A O 1
ATOM 608 N N . ASP A 1 80 ? 10.526 1.268 1.863 1.00 95.38 80 ASP A N 1
ATOM 609 C CA . ASP A 1 80 ? 11.861 0.798 2.249 1.00 95.38 80 ASP A CA 1
ATOM 610 C C . ASP A 1 80 ? 12.634 0.190 1.058 1.00 95.38 80 ASP A C 1
ATOM 612 O O . ASP A 1 80 ? 13.580 -0.573 1.232 1.00 95.38 80 ASP A O 1
ATOM 616 N N . GLY A 1 81 ? 12.216 0.510 -0.171 1.00 95.44 81 GLY A N 1
ATOM 617 C CA . GLY A 1 81 ? 12.802 0.025 -1.421 1.00 95.44 81 GLY A CA 1
ATOM 618 C C . GLY A 1 81 ? 11.747 -0.454 -2.416 1.00 95.44 81 GLY A C 1
ATOM 619 O O . GLY A 1 81 ? 10.551 -0.475 -2.112 1.00 95.44 81 GLY A O 1
ATOM 620 N N . GLY A 1 82 ? 12.201 -0.870 -3.601 1.00 95.56 82 GLY A N 1
ATOM 621 C CA . GLY A 1 82 ? 11.321 -1.377 -4.654 1.00 95.56 82 GLY A CA 1
ATOM 622 C C . GLY A 1 82 ? 10.571 -2.646 -4.240 1.00 95.56 82 GLY A C 1
ATOM 623 O O . GLY A 1 82 ? 11.020 -3.396 -3.366 1.00 95.56 82 GLY A O 1
ATOM 624 N N . LYS A 1 83 ? 9.411 -2.877 -4.852 1.00 97.06 83 LYS A N 1
ATOM 625 C CA . LYS A 1 83 ? 8.535 -4.025 -4.581 1.00 97.06 83 LYS A CA 1
ATOM 626 C C . LYS A 1 83 ? 8.067 -4.657 -5.882 1.00 97.06 83 LYS A C 1
ATOM 628 O O . LYS A 1 83 ? 7.877 -3.973 -6.878 1.00 97.06 83 LYS A O 1
ATOM 633 N N . PHE A 1 84 ? 7.834 -5.962 -5.857 1.00 96.62 84 PHE A N 1
ATOM 634 C CA . PHE A 1 84 ? 7.168 -6.673 -6.942 1.00 96.62 84 PHE A CA 1
ATOM 635 C C . PHE A 1 84 ? 5.906 -7.316 -6.387 1.00 96.62 84 PHE A C 1
ATOM 637 O O . PHE A 1 84 ? 5.988 -8.124 -5.460 1.00 96.62 84 PHE A O 1
ATOM 644 N N . VAL A 1 85 ? 4.749 -6.910 -6.909 1.00 95.50 85 VAL A N 1
ATOM 645 C CA . VAL A 1 85 ? 3.452 -7.253 -6.328 1.00 95.50 85 VAL A CA 1
ATOM 646 C C . VAL A 1 85 ? 2.490 -7.857 -7.340 1.00 95.50 85 VAL A C 1
ATOM 648 O O . VAL A 1 85 ? 2.492 -7.485 -8.511 1.00 95.50 85 VAL A O 1
ATOM 651 N N . ALA A 1 86 ? 1.641 -8.763 -6.867 1.00 93.00 86 ALA A N 1
ATOM 652 C CA . ALA A 1 86 ? 0.462 -9.250 -7.568 1.00 93.00 86 ALA A CA 1
ATOM 653 C C . ALA A 1 86 ? -0.775 -8.663 -6.886 1.00 93.00 86 ALA A C 1
ATOM 655 O O . ALA A 1 86 ? -0.924 -8.750 -5.661 1.00 93.00 86 ALA A O 1
ATOM 656 N N . LEU A 1 87 ? -1.645 -8.029 -7.669 1.00 91.00 87 LEU A N 1
ATOM 657 C CA . LEU A 1 87 ? -2.852 -7.421 -7.131 1.00 91.00 87 LEU A CA 1
ATOM 658 C C . LEU A 1 87 ? -3.886 -8.480 -6.795 1.00 91.00 87 LEU A C 1
ATOM 660 O O . LEU A 1 87 ? -4.191 -9.357 -7.600 1.00 91.00 87 LEU A O 1
ATOM 664 N N . GLN A 1 88 ? -4.473 -8.326 -5.617 1.00 81.62 88 GLN A N 1
ATOM 665 C CA . GLN A 1 88 ? -5.626 -9.099 -5.194 1.00 81.62 88 GLN A CA 1
ATOM 666 C C . GLN A 1 88 ? -6.832 -8.181 -5.183 1.00 81.62 88 GLN A C 1
ATOM 668 O O . GLN A 1 88 ? -6.853 -7.197 -4.442 1.00 81.62 88 GLN A O 1
ATOM 673 N N . SER A 1 89 ? -7.821 -8.507 -6.011 1.00 73.81 89 SER A N 1
ATOM 674 C CA . SER A 1 89 ? -9.120 -7.849 -6.000 1.00 73.81 89 SER A CA 1
ATOM 675 C C . SER A 1 89 ? -10.210 -8.876 -5.707 1.00 73.81 89 SER A C 1
ATOM 677 O O . SER A 1 89 ? -10.175 -9.971 -6.268 1.00 73.81 89 SER A O 1
ATOM 679 N N . PRO A 1 90 ? -11.185 -8.549 -4.843 1.00 66.50 90 PRO A N 1
ATOM 680 C CA . PRO A 1 90 ? -12.379 -9.367 -4.682 1.00 66.50 90 PRO A CA 1
ATOM 681 C C . PRO A 1 90 ? -13.339 -9.249 -5.879 1.00 66.50 90 PRO A C 1
ATOM 683 O O . PRO A 1 90 ? -14.277 -10.038 -5.971 1.00 66.50 90 PRO A O 1
ATOM 686 N N . ASP A 1 91 ? -13.146 -8.275 -6.778 1.00 64.31 91 ASP A N 1
ATOM 687 C CA . ASP A 1 91 ? -13.976 -8.116 -7.972 1.00 64.31 91 ASP A CA 1
ATOM 688 C C . ASP A 1 91 ? -13.414 -8.977 -9.125 1.00 64.31 91 ASP A C 1
ATOM 690 O O . ASP A 1 91 ? -12.309 -8.715 -9.608 1.00 64.31 91 ASP A O 1
ATOM 694 N N . PRO A 1 92 ? -14.172 -9.988 -9.60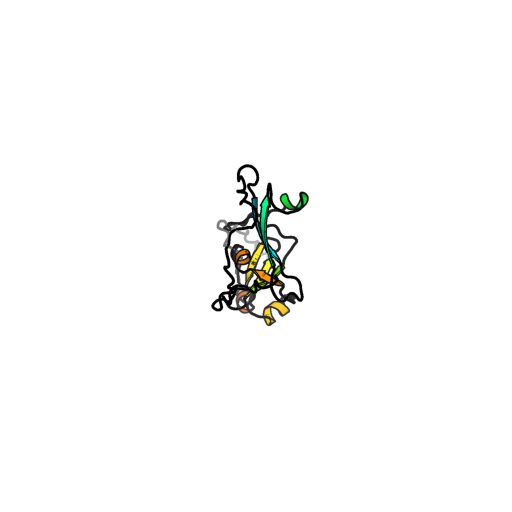1 1.00 65.94 92 PRO A N 1
ATOM 695 C CA . PRO A 1 92 ? -13.722 -10.935 -10.624 1.00 65.94 92 PRO A CA 1
ATOM 696 C C . PRO A 1 92 ? -13.471 -10.292 -11.995 1.00 65.94 92 PRO A C 1
ATOM 698 O O . PRO A 1 92 ? -12.936 -10.947 -12.889 1.00 65.94 92 PRO A O 1
ATOM 701 N N . ARG A 1 93 ? -13.864 -9.027 -12.194 1.00 62.00 93 ARG A N 1
ATOM 702 C CA . ARG A 1 93 ? -13.559 -8.259 -13.410 1.00 62.00 93 ARG A CA 1
ATOM 703 C C . ARG A 1 93 ? -12.096 -7.839 -13.483 1.00 62.00 93 ARG A C 1
ATOM 705 O O . ARG A 1 93 ? -11.601 -7.588 -14.580 1.00 62.00 93 ARG A O 1
ATOM 712 N N . TYR A 1 94 ? -11.415 -7.738 -12.344 1.00 61.47 94 TYR A N 1
ATOM 713 C CA . TYR A 1 94 ? -10.008 -7.371 -12.299 1.00 61.47 94 TYR A CA 1
ATOM 714 C C . TYR A 1 94 ? -9.154 -8.634 -12.353 1.00 61.47 94 TYR A C 1
ATOM 716 O O . TYR A 1 94 ? -9.126 -9.436 -11.424 1.00 61.47 94 TYR A O 1
ATOM 724 N N . THR A 1 95 ? -8.459 -8.812 -13.473 1.00 63.12 95 THR A N 1
ATOM 725 C CA . THR A 1 95 ? -7.497 -9.899 -13.670 1.00 63.12 95 THR A CA 1
ATOM 726 C C . THR A 1 95 ? -6.302 -9.740 -12.730 1.00 63.12 95 THR A C 1
ATOM 728 O O . THR A 1 95 ? -5.887 -8.614 -12.437 1.00 63.12 95 THR A O 1
ATOM 731 N N . GLU A 1 96 ? -5.718 -10.864 -12.302 1.00 69.25 96 GLU A N 1
ATOM 732 C CA . GLU A 1 96 ? -4.443 -10.897 -11.581 1.00 69.25 96 GLU A CA 1
ATOM 733 C C . GLU A 1 96 ? -3.387 -10.121 -12.378 1.00 69.25 96 GLU A C 1
ATOM 735 O O . GLU A 1 96 ? -2.875 -10.574 -13.400 1.00 69.25 96 GLU A O 1
ATOM 740 N N . SER A 1 97 ? -3.112 -8.900 -11.928 1.00 85.00 97 SER A N 1
ATOM 741 C CA . SER A 1 97 ? -2.155 -7.993 -12.553 1.00 85.00 97 SER A CA 1
ATOM 742 C C . SER A 1 97 ? -0.900 -7.937 -11.698 1.00 85.00 97 SER A C 1
ATOM 744 O O . SER A 1 97 ? -0.985 -7.810 -10.474 1.00 85.00 97 SER A O 1
ATOM 746 N N . MET A 1 98 ? 0.266 -8.006 -12.336 1.00 93.44 98 MET A N 1
ATOM 747 C CA . MET A 1 98 ? 1.552 -7.837 -11.663 1.00 93.44 98 MET A CA 1
ATOM 748 C C . MET A 1 98 ? 2.084 -6.424 -11.881 1.00 93.44 98 MET A C 1
ATOM 750 O O . MET A 1 98 ? 1.990 -5.878 -12.980 1.00 93.44 98 MET A O 1
ATOM 754 N N . TYR A 1 99 ? 2.678 -5.847 -10.841 1.00 95.56 99 TYR A N 1
ATOM 755 C CA . TYR A 1 99 ? 3.313 -4.536 -10.894 1.00 95.56 99 TYR A CA 1
ATOM 756 C C . TYR A 1 99 ? 4.685 -4.574 -10.237 1.00 95.56 99 TYR A C 1
ATOM 758 O O . TYR A 1 99 ? 4.861 -5.135 -9.154 1.00 95.56 99 TYR A O 1
ATOM 766 N N . TYR A 1 100 ? 5.649 -3.920 -10.872 1.00 97.19 100 TYR A N 1
ATOM 767 C CA . TYR A 1 100 ? 6.861 -3.473 -10.203 1.00 97.19 100 TYR A CA 1
ATOM 768 C C . TYR A 1 100 ? 6.612 -2.074 -9.641 1.00 97.19 100 TYR A C 1
ATOM 770 O O . TYR A 1 100 ? 6.090 -1.216 -10.343 1.00 97.19 100 TYR A O 1
ATOM 778 N N . ILE A 1 101 ? 6.952 -1.843 -8.381 1.00 97.50 101 ILE A N 1
ATOM 779 C CA . ILE A 1 101 ? 6.881 -0.536 -7.732 1.00 97.50 101 ILE A CA 1
ATOM 780 C C . ILE A 1 101 ? 8.317 -0.112 -7.459 1.00 97.50 101 ILE A C 1
ATOM 782 O O . ILE A 1 101 ? 9.040 -0.814 -6.747 1.00 97.50 101 ILE A O 1
ATOM 786 N N . ASP A 1 102 ? 8.742 1.007 -8.033 1.00 96.38 102 ASP A N 1
ATOM 787 C CA . ASP A 1 102 ? 10.099 1.504 -7.819 1.00 96.38 102 ASP A CA 1
ATOM 788 C C . ASP A 1 102 ? 10.267 2.121 -6.412 1.00 96.38 102 ASP A C 1
ATOM 790 O O . ASP A 1 102 ? 9.286 2.350 -5.694 1.00 96.38 102 ASP A O 1
ATOM 794 N N . PRO A 1 103 ? 11.506 2.418 -5.974 1.00 96.19 103 PRO A N 1
ATOM 795 C CA . PRO A 1 103 ? 11.736 3.072 -4.686 1.00 96.19 103 PRO A CA 1
ATOM 796 C C . PRO A 1 103 ? 11.107 4.470 -4.549 1.00 96.19 103 PRO A C 1
ATOM 798 O O . PRO A 1 103 ? 11.068 4.992 -3.440 1.00 96.19 103 PRO A O 1
ATOM 801 N N . GLN A 1 104 ? 10.641 5.088 -5.642 1.00 94.94 104 GLN A N 1
ATOM 802 C CA . GLN A 1 104 ? 9.933 6.374 -5.640 1.00 94.94 104 GLN A CA 1
ATOM 803 C C . GLN A 1 104 ? 8.406 6.208 -5.528 1.00 94.94 104 GLN A C 1
ATOM 805 O O . GLN A 1 104 ? 7.669 7.192 -5.419 1.00 94.94 104 GLN A O 1
ATOM 810 N N . GLY A 1 105 ? 7.916 4.967 -5.522 1.00 95.88 105 GLY A N 1
ATOM 811 C CA . GLY A 1 105 ? 6.502 4.642 -5.420 1.00 95.88 105 GLY A CA 1
ATOM 812 C C . GLY A 1 105 ? 5.747 4.711 -6.743 1.00 95.88 105 GLY A C 1
ATOM 813 O O . GLY A 1 105 ? 4.518 4.750 -6.712 1.00 95.88 105 GLY A O 1
ATOM 814 N N . VAL A 1 106 ? 6.422 4.747 -7.892 1.00 96.56 106 VAL A N 1
ATOM 815 C CA . VAL A 1 106 ? 5.753 4.641 -9.198 1.00 96.56 106 VAL A CA 1
ATOM 816 C C . VAL A 1 106 ? 5.492 3.168 -9.488 1.00 96.56 106 VAL A C 1
ATOM 818 O O . VAL A 1 106 ? 6.383 2.334 -9.310 1.00 96.56 106 VAL A O 1
ATOM 821 N N . ARG A 1 107 ? 4.269 2.833 -9.914 1.00 96.06 107 ARG A N 1
ATOM 822 C CA . ARG A 1 107 ? 3.911 1.462 -10.306 1.00 96.06 107 ARG A CA 1
ATOM 823 C C . ARG A 1 107 ? 4.059 1.286 -11.813 1.00 96.06 107 ARG A C 1
ATOM 825 O O . ARG A 1 107 ? 3.580 2.109 -12.578 1.00 96.06 107 ARG A O 1
ATOM 832 N N . TYR A 1 108 ? 4.656 0.183 -12.232 1.00 95.75 108 TYR A N 1
ATOM 833 C CA . TYR A 1 108 ? 4.867 -0.181 -13.628 1.00 95.75 108 TYR A CA 1
ATOM 834 C C . TYR A 1 108 ? 4.241 -1.547 -13.872 1.00 95.75 108 TYR A C 1
ATOM 836 O O . TYR A 1 108 ? 4.541 -2.509 -13.158 1.00 95.75 108 TYR A O 1
ATOM 844 N N . GLY A 1 109 ? 3.345 -1.636 -14.852 1.00 94.12 109 GLY A N 1
ATOM 845 C CA . GLY A 1 109 ? 2.685 -2.896 -15.188 1.00 94.12 109 GLY A CA 1
ATOM 846 C C . GLY A 1 109 ? 3.685 -3.928 -15.705 1.00 94.12 109 GLY A C 1
ATOM 847 O O . GLY A 1 109 ? 4.528 -3.605 -16.540 1.00 94.12 109 GLY A O 1
ATOM 848 N N . VAL A 1 110 ? 3.576 -5.169 -15.233 1.00 94.31 110 VAL A N 1
ATOM 849 C CA . VAL A 1 110 ? 4.355 -6.312 -15.723 1.00 94.31 110 VAL A CA 1
ATOM 850 C C . VAL A 1 110 ? 3.380 -7.299 -16.369 1.00 94.31 110 VAL A C 1
ATOM 852 O O . VAL A 1 110 ? 2.578 -7.913 -15.664 1.00 94.31 110 VAL A O 1
ATOM 855 N N . PRO A 1 111 ? 3.407 -7.460 -17.703 1.00 90.69 111 PRO A N 1
ATOM 856 C CA . PRO A 1 111 ? 2.320 -8.100 -18.442 1.00 90.69 111 PRO A CA 1
ATOM 857 C C . PRO A 1 111 ? 2.238 -9.612 -18.220 1.00 90.69 111 PRO A C 1
ATOM 859 O O . PRO A 1 111 ? 1.163 -10.193 -18.332 1.00 90.69 111 PRO A O 1
ATOM 862 N N . ASN A 1 112 ? 3.363 -10.276 -17.945 1.00 89.00 112 ASN A N 1
ATOM 863 C CA . ASN A 1 112 ? 3.411 -11.727 -17.791 1.00 89.00 112 ASN A CA 1
ATOM 864 C C . ASN A 1 112 ? 4.649 -12.187 -17.005 1.00 89.00 112 ASN A C 1
ATOM 866 O O . ASN A 1 112 ? 5.604 -11.437 -16.784 1.00 89.00 112 ASN A O 1
ATOM 870 N N . ALA A 1 113 ? 4.628 -13.455 -16.589 1.00 89.94 113 ALA A N 1
ATOM 871 C CA . ALA A 1 113 ? 5.694 -14.058 -15.792 1.00 89.94 113 ALA A CA 1
ATOM 872 C C . ALA A 1 113 ? 7.023 -14.191 -16.556 1.00 89.94 113 ALA A C 1
ATOM 874 O O . ALA A 1 113 ? 8.082 -14.197 -15.934 1.00 89.94 113 ALA A O 1
ATOM 875 N N . GLU A 1 114 ? 6.993 -14.298 -17.887 1.00 91.69 114 GLU A N 1
ATOM 876 C CA . GLU A 1 114 ? 8.205 -14.318 -18.714 1.00 91.69 114 GLU A CA 1
ATOM 877 C C . GLU A 1 114 ? 8.935 -12.973 -18.646 1.00 91.69 114 GLU A C 1
ATOM 879 O O . GLU A 1 114 ? 10.137 -12.930 -18.381 1.00 91.69 114 GLU A O 1
ATOM 884 N N . THR A 1 115 ? 8.192 -11.871 -18.765 1.00 92.44 115 THR A N 1
ATOM 885 C CA . THR A 1 115 ? 8.740 -10.520 -18.613 1.00 92.44 115 THR A CA 1
ATOM 886 C C . THR A 1 115 ? 9.284 -10.308 -17.204 1.00 92.44 115 THR A C 1
ATOM 888 O O . THR A 1 115 ? 10.411 -9.843 -17.052 1.00 92.44 115 THR A O 1
ATOM 891 N N . ALA A 1 116 ? 8.547 -10.731 -16.170 1.00 93.62 116 ALA A N 1
ATOM 892 C CA . ALA A 1 116 ? 9.026 -10.671 -14.788 1.00 93.62 116 ALA A CA 1
ATOM 893 C C . ALA A 1 116 ? 10.370 -11.406 -14.615 1.00 93.62 116 ALA A C 1
ATOM 895 O O . ALA A 1 116 ? 11.331 -10.824 -14.114 1.00 93.62 116 ALA A O 1
ATOM 896 N N . LYS A 1 117 ? 10.474 -12.642 -15.124 1.00 94.31 117 LYS A N 1
ATOM 897 C CA . LYS A 1 117 ? 11.716 -13.433 -15.096 1.00 94.31 117 LYS A CA 1
ATOM 898 C C . LYS A 1 117 ? 12.866 -12.741 -15.825 1.00 94.31 117 LYS A C 1
ATOM 900 O O . LYS A 1 117 ? 13.981 -12.750 -15.315 1.00 94.31 117 LYS A O 1
ATOM 905 N N . SER A 1 118 ? 12.601 -12.129 -16.981 1.00 93.94 118 SER A N 1
ATOM 906 C CA . SER A 1 118 ? 13.618 -11.399 -17.754 1.00 93.94 118 SER A CA 1
ATOM 907 C C . SER A 1 118 ? 14.194 -10.198 -16.994 1.00 93.94 118 SER A C 1
ATOM 909 O O . SER A 1 118 ? 15.369 -9.879 -17.145 1.00 93.94 118 SER A O 1
ATOM 911 N N . LEU A 1 119 ? 13.387 -9.586 -16.121 1.00 93.50 119 LEU A N 1
ATOM 912 C CA . LEU A 1 119 ? 13.778 -8.480 -15.244 1.00 93.50 119 LEU A CA 1
ATOM 913 C C . LEU A 1 119 ? 14.390 -8.959 -13.915 1.00 93.50 119 LEU A C 1
ATOM 915 O O . LEU A 1 119 ? 14.704 -8.141 -13.054 1.00 93.50 119 LEU A O 1
ATOM 919 N N . GLY A 1 120 ? 14.523 -10.274 -13.706 1.00 94.69 120 GLY A N 1
ATOM 920 C CA . GLY A 1 120 ? 14.971 -10.850 -12.434 1.00 94.69 120 GLY A CA 1
ATOM 921 C C . GLY A 1 120 ? 13.942 -10.742 -11.301 1.00 94.69 120 GLY A C 1
ATOM 922 O O . GLY A 1 120 ? 14.275 -10.980 -10.140 1.00 94.69 120 GLY A O 1
ATOM 923 N N . LEU A 1 121 ? 12.690 -10.402 -11.616 1.00 93.94 121 LEU A N 1
ATOM 924 C CA . LEU A 1 121 ? 11.600 -10.315 -10.652 1.00 93.94 121 LEU A CA 1
ATOM 925 C C . LEU A 1 121 ? 11.006 -11.709 -10.434 1.00 93.94 121 LEU A C 1
ATOM 927 O O . LEU A 1 121 ? 10.501 -12.349 -11.358 1.00 93.94 121 LEU A O 1
ATOM 931 N N . SER A 1 122 ? 11.063 -12.188 -9.195 1.00 90.00 122 SER A N 1
ATOM 932 C CA . SER A 1 122 ? 10.537 -13.495 -8.802 1.00 90.00 122 SER A CA 1
ATOM 933 C C . SER A 1 122 ? 9.562 -13.356 -7.639 1.00 90.00 122 SER A C 1
ATOM 935 O O . SER A 1 122 ? 9.670 -12.424 -6.848 1.00 90.00 122 SER A O 1
ATOM 937 N N . SER A 1 123 ? 8.601 -14.282 -7.564 1.00 87.38 123 SER A N 1
ATOM 938 C CA . SER A 1 123 ? 7.660 -14.433 -6.445 1.00 87.38 123 SER A CA 1
ATOM 939 C C . SER A 1 123 ? 6.965 -13.124 -6.033 1.00 87.38 123 SER A C 1
ATOM 941 O O . SER A 1 123 ? 7.296 -12.563 -4.986 1.00 87.38 123 SER A O 1
ATOM 943 N N . PRO A 1 124 ? 6.004 -12.621 -6.834 1.00 92.31 124 PRO A N 1
ATOM 944 C CA . PRO A 1 124 ? 5.316 -11.379 -6.506 1.00 92.31 124 PRO A CA 1
ATOM 945 C C . PRO A 1 124 ? 4.605 -11.497 -5.157 1.00 92.31 124 PRO A C 1
ATOM 947 O O . PRO A 1 124 ? 3.930 -12.489 -4.870 1.00 92.31 124 PRO A O 1
ATOM 950 N N . GLN A 1 125 ? 4.742 -10.466 -4.329 1.00 93.06 125 GLN A N 1
ATOM 951 C CA . GLN A 1 125 ? 4.019 -10.381 -3.070 1.00 93.06 125 GLN A CA 1
ATOM 952 C C . GLN A 1 125 ? 2.580 -9.955 -3.330 1.00 93.06 125 GLN A C 1
ATOM 954 O O . GLN A 1 125 ? 2.301 -9.060 -4.120 1.00 93.06 125 GLN A O 1
ATOM 959 N N . ASN A 1 126 ? 1.643 -10.579 -2.639 1.00 92.94 126 ASN A N 1
ATOM 960 C CA . ASN A 1 126 ? 0.252 -10.180 -2.745 1.00 92.94 126 ASN A CA 1
ATOM 961 C C . ASN A 1 126 ? 0.043 -8.795 -2.130 1.00 92.94 126 ASN A C 1
ATOM 963 O O . ASN A 1 126 ? 0.510 -8.545 -1.018 1.00 92.94 126 ASN A O 1
ATOM 967 N N . ALA A 1 127 ? -0.671 -7.921 -2.836 1.00 94.06 127 ALA A N 1
ATOM 968 C CA . ALA A 1 127 ? -0.963 -6.568 -2.378 1.00 94.06 127 ALA A CA 1
ATOM 969 C C . ALA A 1 127 ? -2.421 -6.169 -2.670 1.00 94.06 127 ALA A C 1
ATOM 971 O O . ALA A 1 127 ? -2.997 -6.615 -3.670 1.00 94.06 127 ALA A O 1
ATOM 972 N N . PRO A 1 128 ? -3.026 -5.311 -1.827 1.00 93.56 128 PRO A N 1
ATOM 973 C CA . PRO A 1 128 ? -4.395 -4.854 -2.009 1.00 93.56 128 PRO A CA 1
ATOM 974 C C . PRO A 1 128 ? -4.461 -3.829 -3.142 1.00 93.56 128 PRO A C 1
ATOM 976 O O . PRO A 1 128 ? -3.737 -2.823 -3.149 1.00 93.56 128 PRO A O 1
ATOM 979 N N . TRP A 1 129 ? -5.359 -4.065 -4.097 1.00 91.12 129 TRP A N 1
ATOM 980 C CA . TRP A 1 129 ? -5.557 -3.167 -5.234 1.00 91.12 129 TRP A CA 1
ATOM 981 C C . TRP A 1 129 ? -5.981 -1.756 -4.789 1.00 91.12 129 TRP A C 1
ATOM 983 O O . TRP A 1 129 ? -5.623 -0.778 -5.448 1.00 91.12 129 TRP A O 1
ATOM 993 N N . GLU A 1 130 ? -6.682 -1.629 -3.654 1.00 92.19 130 GLU A N 1
ATOM 994 C CA . GLU A 1 130 ? -7.169 -0.362 -3.103 1.00 92.19 130 GLU A CA 1
ATOM 995 C C . GLU A 1 130 ? -6.037 0.625 -2.809 1.00 92.19 130 GLU A C 1
ATOM 997 O O . GLU A 1 130 ? -6.234 1.825 -3.005 1.00 92.19 130 GLU A O 1
ATOM 1002 N N . ILE A 1 131 ? -4.877 0.121 -2.365 1.00 94.75 131 ILE A N 1
ATOM 1003 C CA . ILE A 1 131 ? -3.692 0.928 -2.042 1.00 94.75 131 ILE A CA 1
ATOM 1004 C C . ILE A 1 131 ? -2.831 1.109 -3.287 1.00 94.75 131 ILE A C 1
ATOM 1006 O O . ILE A 1 131 ? -2.478 2.236 -3.628 1.00 94.75 131 ILE A O 1
ATOM 1010 N N . VAL A 1 132 ? -2.511 0.020 -3.995 1.00 94.12 132 VAL A N 1
ATOM 1011 C CA . VAL A 1 132 ? -1.549 0.079 -5.109 1.00 94.12 132 VAL A CA 1
ATOM 1012 C C . VAL A 1 132 ? -2.050 0.981 -6.237 1.00 94.12 132 VAL A C 1
ATOM 1014 O O . VAL A 1 132 ? -1.261 1.725 -6.808 1.00 94.12 132 VAL A O 1
ATOM 1017 N N . ARG A 1 133 ? -3.360 1.013 -6.518 1.00 91.25 133 ARG A N 1
ATOM 1018 C CA . ARG A 1 133 ? -3.922 1.882 -7.570 1.00 91.25 133 ARG A CA 1
ATOM 1019 C C . ARG A 1 133 ? -3.766 3.385 -7.306 1.00 91.25 133 ARG A C 1
ATOM 1021 O O . ARG A 1 133 ? -3.929 4.164 -8.238 1.00 91.25 133 ARG A O 1
ATOM 1028 N N . LEU A 1 134 ? -3.524 3.790 -6.054 1.00 94.62 134 LEU A N 1
ATOM 1029 C CA . LEU A 1 134 ? -3.319 5.197 -5.686 1.00 94.62 134 LEU A CA 1
ATOM 1030 C C . LEU A 1 134 ? -1.937 5.701 -6.102 1.00 94.62 134 LEU A C 1
ATOM 1032 O O . LEU A 1 134 ? -1.733 6.911 -6.193 1.00 94.62 134 LEU A O 1
ATOM 1036 N N . LEU A 1 135 ? -1.003 4.777 -6.337 1.00 96.06 135 LEU A N 1
ATOM 1037 C CA . LEU A 1 135 ? 0.320 5.093 -6.842 1.00 96.06 135 LEU A CA 1
ATOM 1038 C C . LEU A 1 135 ? 0.232 5.568 -8.291 1.00 96.06 135 LEU A C 1
ATOM 1040 O O . LEU A 1 135 ? -0.528 5.013 -9.096 1.00 96.06 135 LEU A O 1
ATOM 1044 N N . VAL A 1 136 ? 1.049 6.571 -8.613 1.00 95.94 136 VAL A N 1
ATOM 1045 C CA . VAL A 1 136 ? 1.224 7.066 -9.984 1.00 95.94 136 VAL A CA 1
ATOM 1046 C C . VAL A 1 136 ? 1.588 5.913 -10.916 1.00 95.94 136 VAL A C 1
ATOM 1048 O O . VAL A 1 136 ? 2.469 5.110 -10.606 1.00 95.94 136 VAL A O 1
ATOM 1051 N N . ASP A 1 137 ? 0.887 5.847 -12.048 1.00 93.06 137 ASP A N 1
ATOM 1052 C CA . ASP A 1 137 ? 1.103 4.839 -13.081 1.00 93.06 137 ASP A CA 1
ATOM 1053 C C . ASP A 1 137 ? 2.251 5.247 -14.002 1.00 93.06 137 ASP A C 1
ATOM 1055 O O . ASP A 1 137 ? 2.264 6.354 -14.546 1.00 93.06 137 ASP A O 1
ATOM 1059 N N . GLY A 1 138 ? 3.204 4.342 -14.165 1.00 92.62 138 GLY A N 1
ATOM 1060 C CA . GLY A 1 138 ? 4.280 4.424 -15.135 1.00 92.62 138 GLY A CA 1
ATOM 1061 C C . GLY A 1 138 ? 3.972 3.619 -16.401 1.00 92.62 138 GLY A C 1
ATOM 1062 O O . GLY A 1 138 ? 2.913 3.001 -16.530 1.00 92.62 138 GLY A O 1
ATOM 1063 N N . PRO A 1 139 ? 4.904 3.597 -17.366 1.00 92.44 139 PRO A N 1
ATOM 1064 C CA . PRO A 1 139 ? 4.783 2.747 -18.542 1.00 92.44 139 PRO A CA 1
ATOM 1065 C C . PRO A 1 139 ? 4.765 1.258 -18.171 1.00 92.44 139 PRO A C 1
ATOM 1067 O O . PRO A 1 139 ? 5.348 0.822 -17.177 1.00 92.44 139 PRO A O 1
ATOM 1070 N N . VAL A 1 140 ? 4.128 0.453 -19.018 1.00 91.94 140 VAL A N 1
ATOM 1071 C CA . VAL A 1 140 ? 4.173 -1.009 -18.912 1.00 91.94 140 VAL A CA 1
ATOM 1072 C C . VAL A 1 140 ? 5.565 -1.499 -19.310 1.00 91.94 140 VAL A C 1
ATOM 1074 O O . VAL A 1 140 ? 6.064 -1.170 -20.387 1.00 91.94 140 VAL A O 1
ATOM 1077 N N . LEU A 1 141 ? 6.175 -2.327 -18.465 1.00 91.38 141 LEU A N 1
ATOM 1078 C CA . LEU A 1 141 ? 7.458 -2.962 -18.749 1.00 91.38 141 LEU A CA 1
ATOM 1079 C C . LEU A 1 141 ? 7.203 -4.130 -19.697 1.00 91.38 141 LEU A C 1
ATOM 1081 O O . LEU A 1 141 ? 6.773 -5.196 -19.267 1.00 91.38 141 LEU A O 1
ATOM 1085 N N . SER A 1 142 ? 7.417 -3.928 -20.994 1.00 89.00 142 SER A N 1
ATOM 1086 C CA . SER A 1 142 ? 7.237 -4.963 -22.014 1.00 89.00 142 SER A CA 1
ATOM 1087 C C . SER A 1 142 ? 8.372 -4.932 -23.030 1.00 89.00 142 SER A C 1
ATOM 1089 O O . SER A 1 142 ? 8.985 -3.890 -23.262 1.00 89.00 142 SER A O 1
ATOM 1091 N N . LYS A 1 143 ? 8.640 -6.083 -23.651 1.00 86.12 143 LYS A N 1
ATOM 1092 C CA . LYS A 1 143 ? 9.655 -6.198 -24.703 1.00 86.12 143 LYS A CA 1
ATOM 1093 C C . LYS A 1 143 ? 9.330 -5.307 -25.902 1.00 86.12 143 LYS A C 1
ATOM 1095 O O . LYS A 1 143 ? 10.221 -4.635 -26.404 1.00 86.12 143 LYS A O 1
ATOM 1100 N N . ASP A 1 144 ? 8.066 -5.274 -26.316 1.00 84.06 144 ASP A N 1
ATOM 1101 C CA . ASP A 1 144 ? 7.626 -4.470 -27.459 1.00 84.06 144 ASP A CA 1
ATOM 1102 C C . ASP A 1 144 ? 7.818 -2.974 -27.195 1.00 84.06 144 ASP A C 1
ATOM 1104 O O . ASP A 1 144 ? 8.309 -2.260 -28.063 1.00 84.06 144 ASP A O 1
ATOM 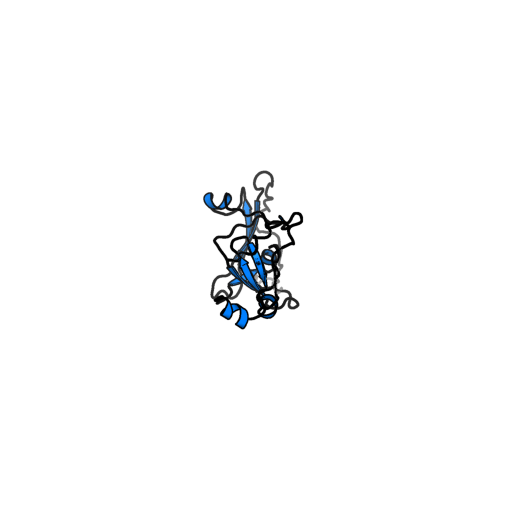1108 N N . ALA A 1 145 ? 7.524 -2.509 -25.973 1.00 81.19 145 ALA A N 1
ATOM 1109 C CA . ALA A 1 145 ? 7.793 -1.126 -25.586 1.00 81.19 145 ALA A CA 1
ATOM 1110 C C . ALA A 1 145 ? 9.299 -0.809 -25.534 1.00 81.19 145 ALA A C 1
ATOM 1112 O O . ALA A 1 145 ? 9.704 0.296 -25.872 1.00 81.19 145 ALA A O 1
ATOM 1113 N N . ALA A 1 146 ? 10.139 -1.769 -25.137 1.00 81.12 146 ALA A N 1
ATOM 1114 C CA . ALA A 1 146 ? 11.589 -1.583 -25.069 1.00 81.12 146 ALA A CA 1
ATOM 1115 C C . ALA A 1 146 ? 12.281 -1.577 -26.447 1.00 81.12 146 ALA A C 1
ATOM 1117 O O . ALA A 1 146 ? 13.393 -1.069 -26.563 1.00 81.12 146 ALA A O 1
ATOM 1118 N N . LEU A 1 147 ? 11.650 -2.150 -27.477 1.00 81.94 147 LEU A N 1
ATOM 1119 C CA . LEU A 1 147 ? 12.157 -2.165 -28.855 1.00 81.94 147 LEU A CA 1
ATOM 1120 C C . LEU A 1 147 ? 11.791 -0.901 -29.650 1.00 81.94 147 LEU A C 1
ATOM 1122 O O . LEU A 1 147 ? 12.134 -0.804 -30.827 1.00 81.94 147 LEU A O 1
ATOM 1126 N N . LEU A 1 148 ? 11.100 0.058 -29.030 1.00 80.19 148 LEU A N 1
ATOM 1127 C CA . LEU A 1 148 ? 10.813 1.351 -29.639 1.00 80.19 148 LEU A CA 1
ATOM 1128 C C . LEU A 1 148 ? 12.078 2.213 -29.667 1.00 80.19 148 LEU A C 1
ATOM 1130 O O . LEU A 1 148 ? 12.771 2.376 -28.662 1.00 80.19 148 LEU A O 1
ATOM 1134 N N . GLU A 1 149 ? 12.355 2.808 -30.824 1.00 62.69 149 GLU A N 1
ATOM 1135 C CA . GLU A 1 149 ? 13.387 3.831 -30.943 1.00 62.69 149 GLU A CA 1
ATOM 1136 C C . GLU A 1 149 ? 12.917 5.100 -30.223 1.00 62.69 149 GLU A C 1
ATOM 1138 O O . GLU A 1 149 ? 11.936 5.739 -30.607 1.00 62.69 149 GLU A O 1
ATOM 1143 N N . HIS A 1 150 ? 13.623 5.464 -29.155 1.00 64.62 150 HIS A N 1
ATOM 1144 C CA . HIS A 1 150 ? 13.441 6.738 -28.477 1.00 64.62 150 HIS A CA 1
ATOM 1145 C C . HIS A 1 150 ? 14.576 7.674 -28.887 1.00 64.62 150 HIS A C 1
ATOM 1147 O O . HIS A 1 150 ? 15.691 7.571 -28.375 1.00 64.62 150 HIS A O 1
ATOM 1153 N N . ASP A 1 151 ? 14.293 8.595 -29.807 1.00 55.81 151 ASP A N 1
ATOM 1154 C CA . ASP A 1 151 ? 15.209 9.694 -30.102 1.00 55.81 151 ASP A CA 1
ATOM 1155 C C . ASP A 1 151 ? 15.143 10.694 -28.935 1.00 55.81 151 ASP A C 1
ATOM 1157 O O . ASP A 1 151 ? 14.099 11.285 -28.649 1.00 55.81 151 ASP A O 1
ATOM 1161 N N . THR A 1 152 ? 16.224 10.791 -28.162 1.00 60.28 152 THR A N 1
ATOM 1162 C CA . THR A 1 152 ? 16.237 11.459 -26.844 1.00 60.28 152 THR A CA 1
ATOM 1163 C C . THR A 1 152 ? 16.768 12.890 -26.885 1.00 60.28 152 THR A C 1
ATOM 1165 O O . THR A 1 152 ? 17.004 13.488 -25.835 1.00 60.28 152 THR A O 1
ATOM 1168 N N . LEU A 1 153 ? 16.919 13.485 -28.069 1.00 59.91 153 LEU A N 1
ATOM 1169 C CA . LEU A 1 153 ? 17.392 14.860 -28.203 1.00 59.91 153 LEU A CA 1
ATOM 1170 C C . LEU A 1 153 ? 16.335 15.743 -28.879 1.00 59.91 153 LEU A C 1
ATOM 1172 O O . LEU A 1 153 ? 16.135 15.648 -30.089 1.00 59.91 153 LEU A O 1
ATOM 1176 N N . PRO A 1 154 ? 15.686 16.666 -28.140 1.00 62.78 154 PRO A N 1
ATOM 1177 C CA . PRO A 1 154 ? 15.081 17.827 -28.772 1.00 62.78 154 PRO A CA 1
ATOM 1178 C C . PRO A 1 154 ? 16.177 18.563 -29.547 1.00 62.78 154 PRO A C 1
ATOM 1180 O O . PRO A 1 154 ? 17.274 18.768 -29.021 1.00 62.78 154 PRO A O 1
ATOM 1183 N N . ALA A 1 155 ? 15.895 18.968 -30.786 1.00 64.06 155 ALA A N 1
ATOM 1184 C CA . ALA A 1 155 ? 16.816 19.814 -31.533 1.00 64.06 155 ALA A CA 1
ATOM 1185 C C . ALA A 1 155 ? 17.125 21.077 -30.709 1.00 64.06 155 ALA A C 1
ATOM 1187 O O . ALA A 1 155 ? 16.201 21.745 -30.240 1.00 64.06 155 ALA A O 1
ATOM 1188 N N . ASP A 1 156 ? 18.414 21.387 -30.521 1.00 67.06 156 ASP A N 1
ATOM 1189 C CA . ASP A 1 156 ? 18.849 22.630 -29.879 1.00 67.06 156 ASP A CA 1
ATOM 1190 C C . ASP A 1 156 ? 18.193 23.806 -30.627 1.00 67.06 156 ASP A C 1
ATOM 1192 O O . ASP A 1 156 ? 18.416 23.944 -31.833 1.00 67.06 156 ASP A O 1
ATOM 1196 N N . PRO A 1 157 ? 17.367 24.644 -29.969 1.00 73.56 157 PRO A N 1
ATOM 1197 C CA . PRO A 1 157 ? 16.749 25.799 -30.617 1.00 73.56 157 PRO A CA 1
ATOM 1198 C C . PRO A 1 157 ? 17.777 26.883 -30.994 1.00 73.56 157 PRO A C 1
ATOM 1200 O O . PRO A 1 157 ? 17.439 27.837 -31.696 1.00 73.56 157 PRO A O 1
ATOM 1203 N N . SER A 1 158 ? 19.028 26.750 -30.547 1.00 73.19 158 SER A N 1
ATOM 1204 C CA . SER A 1 158 ? 20.129 27.695 -30.743 1.00 73.19 158 SER A CA 1
ATOM 1205 C C . SER A 1 158 ? 21.462 27.010 -31.107 1.00 73.19 158 SER A C 1
ATOM 1207 O O . SER A 1 158 ? 22.476 27.229 -30.438 1.00 73.19 158 SER A O 1
ATOM 1209 N N . PRO A 1 159 ? 21.526 26.221 -32.196 1.00 74.25 159 PRO A N 1
ATOM 1210 C CA . PRO A 1 159 ? 22.717 25.452 -32.519 1.00 74.25 159 PRO A CA 1
ATOM 1211 C C . PRO A 1 159 ? 23.875 26.379 -32.913 1.00 74.25 159 PRO A C 1
ATOM 1213 O O . PRO A 1 159 ? 23.752 27.267 -33.765 1.00 74.25 159 PRO A O 1
ATOM 1216 N N . ARG A 1 160 ? 25.048 26.160 -32.314 1.00 81.88 160 ARG A N 1
ATOM 1217 C CA . ARG A 1 160 ? 26.269 26.905 -32.650 1.00 81.88 160 ARG A CA 1
ATOM 1218 C C . ARG A 1 160 ? 26.836 26.425 -33.987 1.00 81.88 160 ARG A C 1
ATOM 1220 O O . ARG A 1 160 ? 27.086 25.236 -34.164 1.00 81.88 160 ARG A O 1
ATOM 1227 N N . LYS A 1 161 ? 27.138 27.348 -34.908 1.00 74.31 161 LYS A N 1
ATOM 1228 C CA . LYS A 1 161 ? 27.919 27.022 -36.115 1.00 74.31 161 LYS A CA 1
ATOM 1229 C C . LYS A 1 161 ? 29.326 26.571 -35.725 1.00 74.31 161 LYS A C 1
ATOM 1231 O O . LYS A 1 161 ? 30.061 27.316 -35.077 1.00 74.31 161 LYS A O 1
ATOM 1236 N N . VAL A 1 162 ? 29.703 25.372 -36.160 1.00 73.56 162 VAL A N 1
ATOM 1237 C CA . VAL A 1 162 ? 31.088 24.899 -36.096 1.00 73.56 162 VAL A CA 1
ATOM 1238 C C . VAL A 1 162 ? 31.891 25.672 -37.151 1.00 73.56 162 VAL A C 1
ATOM 1240 O O . VAL A 1 162 ? 31.409 25.799 -38.282 1.00 73.56 162 VAL A O 1
ATOM 1243 N N . PRO A 1 163 ? 33.071 26.230 -36.825 1.00 68.00 163 PRO A N 1
ATOM 1244 C CA . PRO A 1 163 ? 33.928 26.842 -37.830 1.00 68.00 163 PRO A CA 1
ATOM 1245 C C . PRO A 1 163 ? 34.242 25.807 -38.907 1.00 68.00 163 PRO A C 1
ATOM 1247 O O . PRO A 1 163 ? 34.632 24.686 -38.582 1.00 68.00 163 PRO A O 1
ATOM 1250 N N . ALA A 1 164 ? 34.071 26.173 -40.178 1.00 63.56 164 ALA A N 1
ATOM 1251 C CA . ALA A 1 164 ? 34.589 25.370 -41.271 1.00 63.56 164 ALA A CA 1
ATOM 1252 C C . ALA A 1 164 ? 36.105 25.283 -41.073 1.00 63.56 164 ALA A C 1
ATOM 1254 O O . ALA A 1 164 ? 36.814 26.276 -41.243 1.00 63.56 164 ALA A O 1
ATOM 1255 N N . GLY A 1 165 ? 36.584 24.122 -40.621 1.00 54.59 165 GLY A N 1
ATOM 1256 C CA . GLY A 1 165 ? 38.007 23.838 -40.587 1.00 54.59 165 GLY A CA 1
ATOM 1257 C C . GLY A 1 165 ? 38.535 24.070 -41.992 1.00 54.59 165 GLY A C 1
ATOM 1258 O O . GLY A 1 165 ? 38.006 23.496 -42.944 1.00 54.59 165 GLY A O 1
ATOM 1259 N N . ALA A 1 166 ? 39.512 24.969 -42.119 1.00 55.06 166 ALA A N 1
ATOM 1260 C CA . ALA A 1 166 ? 40.194 25.198 -43.376 1.00 55.06 166 ALA A CA 1
ATOM 1261 C C . ALA A 1 166 ? 40.646 23.834 -43.901 1.00 55.06 166 ALA A C 1
ATOM 1263 O O . ALA A 1 166 ? 41.385 23.116 -43.225 1.00 55.06 166 ALA A O 1
ATOM 1264 N N . SER A 1 167 ? 40.131 23.466 -45.071 1.00 54.34 167 SER A N 1
ATOM 1265 C CA . SER A 1 167 ? 40.602 22.333 -45.848 1.00 54.34 167 SER A CA 1
ATOM 1266 C C . SER A 1 167 ? 42.109 22.488 -46.005 1.00 54.34 167 SER A C 1
ATOM 1268 O O . SER A 1 167 ? 42.571 23.354 -46.747 1.00 54.34 167 SER A O 1
ATOM 1270 N N . GLY A 1 168 ? 42.860 21.705 -45.235 1.00 51.72 168 GLY A N 1
ATOM 1271 C CA . GLY A 1 168 ? 44.299 21.624 -45.378 1.00 51.72 168 GLY A CA 1
ATOM 1272 C C . GLY A 1 168 ? 44.638 21.042 -46.742 1.00 51.72 168 GLY A C 1
ATOM 1273 O O . GLY A 1 168 ? 44.061 20.028 -47.132 1.00 51.72 168 GLY A O 1
ATOM 1274 N N . ALA A 1 169 ? 45.562 21.695 -47.440 1.00 38.59 169 ALA A N 1
ATOM 1275 C CA . ALA A 1 169 ? 46.493 21.092 -48.390 1.00 38.59 169 ALA A CA 1
ATOM 1276 C C . ALA A 1 169 ? 47.464 22.167 -48.913 1.00 38.59 169 ALA A C 1
ATOM 1278 O O . ALA A 1 169 ? 47.014 23.285 -49.180 1.00 38.59 169 ALA A O 1
ATOM 1279 N N . PRO A 1 170 ? 48.707 21.807 -49.265 1.00 51.19 170 PRO A N 1
ATOM 1280 C CA . PRO A 1 170 ? 49.653 20.883 -48.633 1.00 51.19 170 PRO A CA 1
ATOM 1281 C C . PRO A 1 170 ? 50.740 21.609 -47.813 1.00 51.19 170 PRO A C 1
ATOM 1283 O O . PRO A 1 170 ? 50.899 22.841 -47.966 1.00 51.19 170 PRO A O 1
#

pLDDT: mean 86.85, std 13.84, range [38.59, 98.25]

Radius of gyration: 27.86 Å; chains: 1; bounding box: 90×54×79 Å

Secondary structure (DSSP, 8-state):
----TT--PPP------S-SSPP----TTT--EEEEEEE--TT-SS-EEEEEEESS-SS-TTGGGG-EEPTT-S-EE--SS-EEEEEE-SSTTS---EEEE-TT--EEEE--HHHHHHTT--SPEEEEHHHHTTSPB-----HHHHTS-----PPPSSPPPPP-------

Foldseek 3Di:
DDDDPPDPDDDDDDPDPDDPDPDDDDDCVFWVDKDKDWDDDVPDPDIDIDIDTGDDDPDDPVQVVVFQDDDVADDTDGDPFKAWAWEDDPDPVDPGWIWIQGPNRETATEPDPVLCVVVVHDDHHYDYPVPSVRTHYDYHRDPVVVPDDDPPDDPDPDDDDDPPDPPDDD